Protein AF-A0A538BVU6-F1 (afdb_monomer)

Foldseek 3Di:
DQLVVCVVVVVVVSNVVVVVVCVVVVPVVVVVPVVCQLPQDPLLVQLLVCLLVPHDLVRSCVVVVHDSVVSVVSPVSNCVSQVHDDSPVSNVSVVVD

Mean predicted aligned error: 8.85 Å

Structure (mmCIF, N/CA/C/O backbone):
data_AF-A0A538BVU6-F1
#
_entry.id   AF-A0A538BVU6-F1
#
loop_
_atom_site.group_PDB
_atom_site.id
_atom_site.type_symbol
_atom_site.label_atom_id
_atom_site.label_alt_id
_atom_site.label_comp_id
_atom_site.label_asym_id
_atom_site.label_entity_id
_atom_site.label_seq_id
_atom_site.pdbx_PDB_ins_code
_atom_site.Cartn_x
_atom_site.Cartn_y
_atom_site.Cartn_z
_atom_site.occupancy
_atom_site.B_iso_or_equiv
_atom_site.auth_seq_id
_atom_site.auth_comp_id
_atom_site.auth_asym_id
_atom_site.auth_atom_id
_atom_site.pdbx_PDB_model_num
ATOM 1 N N . ALA A 1 1 ? 8.642 7.804 -21.317 1.00 66.44 1 ALA A N 1
ATOM 2 C CA . ALA A 1 1 ? 9.132 7.211 -20.042 1.00 66.44 1 ALA A CA 1
ATOM 3 C C . ALA A 1 1 ? 10.418 6.408 -20.293 1.00 66.44 1 ALA A C 1
ATOM 5 O O . ALA A 1 1 ? 10.774 6.257 -21.451 1.00 66.44 1 ALA A O 1
ATOM 6 N N . ALA A 1 2 ? 11.128 5.924 -19.262 1.00 76.50 2 ALA A N 1
ATOM 7 C CA . ALA A 1 2 ? 12.433 5.252 -19.417 1.00 76.50 2 ALA A CA 1
ATOM 8 C C . ALA A 1 2 ? 12.415 4.078 -20.422 1.00 76.50 2 ALA A C 1
ATOM 10 O O . ALA A 1 2 ? 13.284 4.022 -21.282 1.00 76.50 2 ALA A O 1
ATOM 11 N N . LEU A 1 3 ? 11.370 3.237 -20.401 1.00 76.94 3 LEU A N 1
ATOM 12 C CA . LEU A 1 3 ? 11.168 2.168 -21.391 1.00 76.94 3 LEU A CA 1
ATOM 13 C C . LEU A 1 3 ? 11.149 2.691 -22.840 1.00 76.94 3 LEU A C 1
ATOM 15 O O . LEU A 1 3 ? 11.900 2.204 -23.666 1.0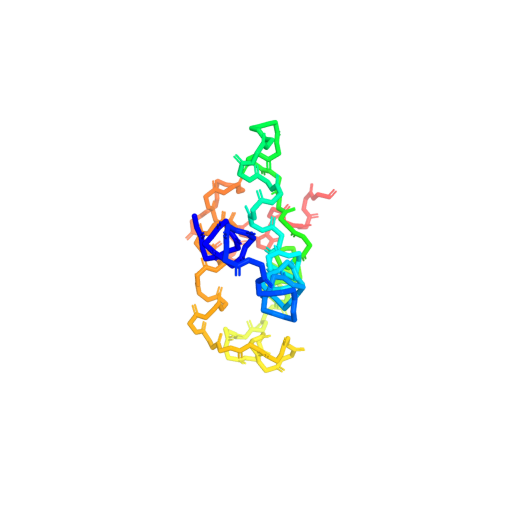0 76.94 3 LEU A O 1
ATOM 19 N N . GLU A 1 4 ? 10.372 3.738 -23.143 1.00 77.31 4 GLU A N 1
ATOM 20 C CA . GLU A 1 4 ? 10.345 4.333 -24.496 1.00 77.31 4 GLU A CA 1
ATOM 21 C C . GLU A 1 4 ? 11.699 4.921 -24.913 1.00 77.31 4 GLU A C 1
ATOM 23 O O . GLU A 1 4 ? 12.006 5.009 -26.099 1.00 77.31 4 GLU A O 1
ATOM 28 N N . ALA A 1 5 ? 12.500 5.382 -23.949 1.00 85.06 5 ALA A N 1
ATOM 29 C CA . ALA A 1 5 ? 13.846 5.853 -24.238 1.00 85.06 5 ALA A CA 1
ATOM 30 C C . ALA A 1 5 ? 14.772 4.680 -24.588 1.00 85.06 5 ALA A C 1
ATOM 32 O O . ALA A 1 5 ? 15.515 4.793 -25.558 1.00 85.06 5 ALA A O 1
ATOM 33 N N . PHE A 1 6 ? 14.690 3.565 -23.859 1.00 86.19 6 PHE A N 1
ATOM 34 C CA . PHE A 1 6 ? 15.470 2.357 -24.138 1.00 86.19 6 PHE A CA 1
ATOM 35 C C . PHE A 1 6 ? 15.047 1.675 -25.444 1.00 86.19 6 PHE A C 1
ATOM 37 O O . PHE A 1 6 ? 15.920 1.345 -26.245 1.00 86.19 6 PHE A O 1
ATOM 44 N N . ASP A 1 7 ? 13.742 1.606 -25.729 1.00 83.50 7 ASP A N 1
ATOM 45 C CA . ASP A 1 7 ? 13.207 1.064 -26.985 1.00 83.50 7 ASP A CA 1
ATOM 46 C C . ASP A 1 7 ? 13.692 1.879 -28.193 1.00 83.50 7 ASP A C 1
ATOM 48 O O . ASP A 1 7 ? 14.151 1.318 -29.185 1.00 83.50 7 ASP A O 1
ATOM 52 N N . ARG A 1 8 ? 13.674 3.218 -28.109 1.00 89.88 8 ARG A N 1
ATOM 53 C CA . ARG A 1 8 ? 14.205 4.075 -29.187 1.00 89.88 8 ARG A CA 1
ATOM 54 C C . ARG A 1 8 ? 15.713 3.944 -29.388 1.00 89.88 8 ARG A C 1
ATOM 56 O O . ARG A 1 8 ? 16.195 4.259 -30.471 1.00 89.88 8 ARG A O 1
ATOM 63 N N . LEU A 1 9 ? 16.449 3.554 -28.351 1.00 92.44 9 LEU A N 1
ATOM 64 C CA . LEU A 1 9 ? 17.902 3.399 -28.393 1.00 92.44 9 LEU A CA 1
ATOM 65 C C . LEU A 1 9 ? 18.339 1.968 -28.755 1.00 92.44 9 LEU A C 1
ATOM 67 O O . LEU A 1 9 ? 19.539 1.736 -28.867 1.00 92.44 9 LEU A O 1
ATOM 71 N N . GLY A 1 10 ? 17.404 1.023 -28.934 1.00 88.69 10 GLY A N 1
ATOM 72 C CA . GLY A 1 10 ? 17.717 -0.389 -29.197 1.00 88.69 10 GLY A CA 1
ATOM 73 C C . GLY A 1 10 ? 18.432 -1.077 -28.030 1.00 88.69 10 GLY A C 1
ATOM 74 O O . GLY A 1 10 ? 19.243 -1.978 -28.227 1.00 88.69 10 GLY A O 1
ATOM 75 N N . ALA A 1 11 ? 18.204 -0.602 -26.804 1.00 90.81 11 ALA A N 1
ATOM 76 C CA . ALA A 1 11 ? 18.876 -1.094 -25.609 1.00 90.81 11 ALA A CA 1
ATOM 77 C C . ALA A 1 11 ? 18.118 -2.289 -25.007 1.00 90.81 11 ALA A C 1
ATOM 79 O O . ALA A 1 11 ? 17.633 -2.206 -23.879 1.00 90.81 11 ALA A O 1
ATOM 80 N N . ASP A 1 12 ? 18.028 -3.397 -25.748 1.00 84.94 12 ASP A N 1
ATOM 81 C CA . ASP A 1 12 ? 17.135 -4.529 -25.444 1.00 84.94 12 ASP A CA 1
ATOM 82 C C . ASP A 1 12 ? 17.216 -5.039 -23.989 1.00 84.94 12 ASP A C 1
ATOM 84 O O . ASP A 1 12 ? 16.167 -5.157 -23.355 1.00 84.94 12 ASP A O 1
ATOM 88 N N . PRO A 1 13 ? 18.401 -5.245 -23.371 1.00 83.88 13 PRO A N 1
ATOM 89 C CA . PRO A 1 13 ? 18.470 -5.693 -21.975 1.00 83.88 13 PRO A CA 1
ATOM 90 C C . PRO A 1 13 ? 17.863 -4.691 -20.982 1.00 83.88 13 PRO A C 1
ATOM 92 O O . PRO A 1 13 ? 17.275 -5.079 -19.973 1.00 83.88 13 PRO A O 1
ATOM 95 N N . TRP A 1 14 ? 17.989 -3.393 -21.266 1.00 81.38 14 TRP A N 1
ATOM 96 C CA . TRP A 1 14 ? 17.438 -2.322 -20.436 1.00 81.38 14 TRP A CA 1
ATOM 97 C C . TRP A 1 14 ? 15.948 -2.110 -20.690 1.00 81.38 14 TRP A C 1
ATOM 99 O O . TRP A 1 14 ? 15.223 -1.780 -19.753 1.00 81.38 14 TRP A O 1
ATOM 109 N N . SER A 1 15 ? 15.479 -2.336 -21.917 1.00 82.31 15 SER A N 1
ATOM 110 C CA . SER A 1 15 ? 14.054 -2.378 -22.243 1.00 82.31 15 SER A CA 1
ATOM 111 C C . SER A 1 15 ? 13.352 -3.537 -21.546 1.00 82.31 15 SER A C 1
ATOM 113 O O . SER A 1 15 ? 12.310 -3.317 -20.934 1.00 82.31 15 SER A O 1
ATOM 115 N N . GLU A 1 16 ? 13.930 -4.740 -21.559 1.00 75.19 16 GLU A N 1
ATOM 116 C CA . GLU A 1 16 ? 13.368 -5.894 -20.846 1.00 75.19 16 GLU A CA 1
ATOM 117 C C . GLU A 1 16 ? 13.348 -5.668 -19.336 1.00 75.19 16 GLU A C 1
ATOM 119 O O . GLU A 1 16 ? 12.324 -5.889 -18.693 1.00 75.1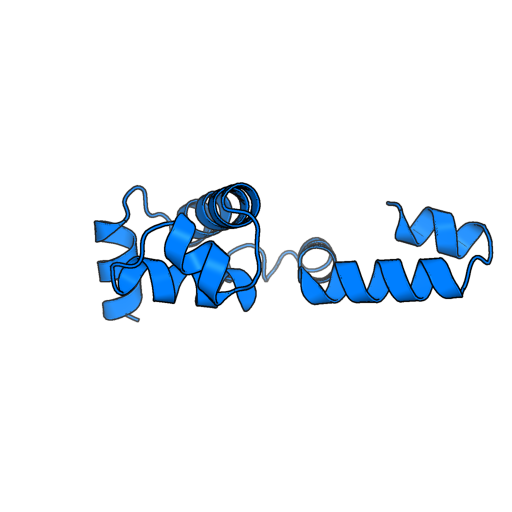9 16 GLU A O 1
ATOM 124 N N . LEU A 1 17 ? 14.433 -5.133 -18.767 1.00 77.69 17 LEU A N 1
ATOM 125 C CA . LEU A 1 17 ? 14.469 -4.793 -17.348 1.00 77.69 17 LEU A CA 1
ATOM 126 C C . LEU A 1 17 ? 13.429 -3.719 -17.004 1.00 77.69 17 LEU A C 1
ATOM 128 O O . LEU A 1 17 ? 12.661 -3.875 -16.061 1.00 77.69 17 LEU A O 1
ATOM 132 N N . ALA A 1 18 ? 13.352 -2.643 -17.789 1.00 78.75 18 ALA A N 1
ATOM 133 C CA . ALA A 1 18 ? 12.360 -1.597 -17.578 1.00 78.75 18 ALA A CA 1
ATOM 134 C C . ALA A 1 18 ? 10.932 -2.132 -17.741 1.00 78.75 18 ALA A C 1
ATOM 136 O O . ALA A 1 18 ? 10.049 -1.718 -17.000 1.00 78.75 18 ALA A O 1
ATOM 137 N N . ARG A 1 19 ? 10.681 -3.057 -18.670 1.00 72.38 19 ARG A N 1
ATOM 138 C CA . ARG A 1 19 ? 9.375 -3.702 -18.843 1.00 72.38 19 ARG A CA 1
ATOM 139 C C . ARG A 1 19 ? 9.030 -4.577 -17.642 1.00 72.38 19 ARG A C 1
ATOM 141 O O . ARG A 1 19 ? 7.943 -4.405 -17.102 1.00 72.38 19 ARG A O 1
ATOM 148 N N . ALA A 1 20 ? 9.964 -5.400 -17.171 1.00 68.44 20 ALA A N 1
ATOM 149 C CA . ALA A 1 20 ? 9.797 -6.226 -15.978 1.00 68.44 20 ALA A CA 1
ATOM 150 C C . ALA A 1 20 ? 9.512 -5.377 -14.728 1.00 68.44 20 ALA A C 1
ATOM 152 O O . ALA A 1 20 ? 8.598 -5.682 -13.970 1.00 68.44 20 ALA A O 1
ATOM 153 N N . GLU A 1 21 ? 10.212 -4.257 -14.550 1.00 72.50 21 GLU A N 1
ATOM 154 C CA . GLU A 1 21 ? 9.957 -3.308 -13.457 1.00 72.50 21 GLU A CA 1
ATOM 155 C C . GLU A 1 21 ? 8.582 -2.621 -13.587 1.00 72.50 21 GLU A C 1
ATOM 157 O O . GLU A 1 21 ? 7.863 -2.404 -12.605 1.00 72.50 21 GLU A O 1
ATOM 162 N N . LEU A 1 22 ? 8.160 -2.292 -14.811 1.00 69.81 22 LEU A N 1
ATOM 163 C CA . LEU A 1 22 ? 6.840 -1.704 -15.063 1.00 69.81 22 LEU A CA 1
ATOM 164 C C . LEU A 1 22 ? 5.698 -2.717 -14.881 1.00 69.81 22 LEU A C 1
ATOM 166 O O . LEU A 1 22 ? 4.600 -2.321 -14.482 1.00 69.81 22 LEU A O 1
ATOM 170 N N . GLU A 1 23 ? 5.943 -3.995 -15.159 1.00 63.91 23 GLU A N 1
ATOM 171 C CA . GLU A 1 23 ? 5.026 -5.105 -14.890 1.00 63.91 23 GLU A CA 1
ATOM 172 C C . GLU A 1 23 ? 4.945 -5.407 -13.394 1.00 63.91 23 GLU A C 1
ATOM 174 O O . GLU A 1 23 ? 3.842 -5.478 -12.852 1.00 63.91 23 GLU A O 1
ATOM 179 N N . ALA A 1 24 ? 6.087 -5.475 -12.706 1.00 61.03 24 ALA A N 1
ATOM 180 C CA . ALA A 1 24 ? 6.170 -5.708 -11.266 1.00 61.03 24 ALA A CA 1
ATOM 181 C C . ALA A 1 24 ? 5.423 -4.636 -10.460 1.00 61.03 24 ALA A C 1
ATOM 183 O O . ALA A 1 24 ? 4.800 -4.934 -9.444 1.00 61.03 24 ALA A O 1
ATOM 184 N N . THR A 1 25 ? 5.434 -3.390 -10.941 1.00 65.62 25 THR A N 1
ATOM 185 C CA . THR A 1 25 ? 4.701 -2.276 -10.321 1.00 65.62 25 THR A CA 1
ATOM 186 C C . THR A 1 25 ? 3.239 -2.180 -10.775 1.00 65.62 25 THR A C 1
ATOM 188 O O . THR A 1 25 ? 2.438 -1.495 -10.135 1.00 65.62 25 THR A O 1
ATOM 191 N N . GLY A 1 26 ? 2.860 -2.829 -11.885 1.00 64.00 26 GLY A N 1
ATOM 192 C CA . GLY A 1 26 ? 1.509 -2.799 -12.464 1.00 64.00 26 GLY A CA 1
ATOM 193 C C . GLY A 1 26 ? 0.983 -1.396 -12.811 1.00 64.00 26 GLY A C 1
ATOM 194 O O . GLY A 1 26 ? -0.213 -1.224 -13.061 1.00 64.00 26 GLY A O 1
ATOM 195 N N . GLU A 1 27 ? 1.844 -0.376 -12.779 1.00 62.91 27 GLU A N 1
ATOM 196 C CA . GLU A 1 27 ? 1.465 1.041 -12.804 1.00 62.91 27 GLU A CA 1
ATOM 197 C C . GLU A 1 27 ? 1.317 1.560 -14.240 1.00 62.91 27 GLU A C 1
ATOM 199 O O . GLU A 1 27 ? 0.436 2.365 -14.536 1.00 62.91 27 GLU A O 1
ATOM 204 N N . THR A 1 28 ? 2.135 1.063 -15.172 1.00 59.75 28 THR A N 1
ATOM 205 C CA . THR A 1 28 ? 2.110 1.517 -16.575 1.00 59.75 28 THR A CA 1
ATOM 206 C C . THR A 1 28 ? 1.005 0.855 -17.389 1.00 59.75 28 THR A C 1
ATOM 208 O O . THR A 1 28 ? 0.382 1.527 -18.210 1.00 59.75 28 THR A O 1
ATOM 211 N N . ALA A 1 29 ? 0.715 -0.426 -17.142 1.00 57.75 29 ALA A N 1
ATOM 212 C CA . ALA A 1 29 ? -0.409 -1.115 -17.774 1.00 57.75 29 ALA A CA 1
ATOM 213 C C . ALA A 1 29 ? -1.748 -0.443 -17.411 1.00 57.75 29 ALA A C 1
ATOM 215 O O . ALA A 1 29 ? -2.539 -0.143 -18.299 1.00 57.75 29 ALA A O 1
ATOM 216 N N . ARG A 1 30 ? -1.945 -0.077 -16.133 1.00 57.69 30 ARG A N 1
ATOM 217 C CA . ARG A 1 30 ? -3.133 0.666 -15.670 1.00 57.69 30 ARG A CA 1
ATOM 218 C C . ARG A 1 30 ? -3.221 2.076 -16.240 1.00 57.69 30 ARG A C 1
ATOM 220 O O . ARG A 1 30 ? -4.304 2.521 -16.588 1.00 57.69 30 ARG A O 1
ATOM 227 N N . ARG A 1 31 ? -2.099 2.791 -16.378 1.00 60.59 31 ARG A N 1
ATOM 228 C CA . ARG A 1 31 ? -2.110 4.152 -16.946 1.00 60.59 31 ARG A CA 1
ATOM 229 C C . ARG A 1 31 ? -2.640 4.194 -18.387 1.00 60.59 31 ARG A C 1
ATOM 231 O O . ARG A 1 31 ? -3.068 5.253 -18.830 1.00 60.59 31 ARG A O 1
ATOM 238 N N . ARG A 1 32 ? -2.601 3.065 -19.107 1.00 58.84 32 ARG A N 1
ATOM 239 C CA . ARG A 1 32 ? -3.151 2.912 -20.463 1.00 58.84 32 ARG A CA 1
ATOM 240 C C . ARG A 1 32 ? -4.638 2.533 -20.480 1.00 58.84 32 ARG A C 1
ATOM 242 O O . ARG A 1 32 ? -5.281 2.775 -21.494 1.00 58.84 32 ARG A O 1
ATOM 249 N N . ASP A 1 33 ? -5.181 1.997 -19.386 1.00 63.09 33 ASP A N 1
ATOM 250 C CA . ASP A 1 33 ? -6.585 1.585 -19.271 1.00 63.09 33 ASP A CA 1
ATOM 251 C C . ASP A 1 33 ? -7.306 2.346 -18.146 1.00 63.09 33 ASP A C 1
ATOM 253 O O . ASP A 1 33 ? -7.258 1.982 -16.966 1.00 63.09 33 ASP A O 1
ATOM 257 N N . ALA A 1 34 ? -8.015 3.409 -18.533 1.00 64.50 34 ALA A N 1
ATOM 258 C CA . ALA A 1 34 ? -8.757 4.275 -17.621 1.00 64.50 34 ALA A CA 1
ATOM 259 C C . ALA A 1 34 ? -9.879 3.552 -16.849 1.00 64.50 34 ALA A C 1
ATOM 261 O O . ALA A 1 34 ? -10.248 4.008 -15.769 1.00 64.50 34 ALA A O 1
ATOM 262 N N . SER A 1 35 ? -10.391 2.418 -17.347 1.00 67.38 35 SER A N 1
ATOM 263 C CA . SER A 1 35 ? -11.460 1.661 -16.676 1.00 67.38 35 SER A CA 1
ATOM 264 C C . SER A 1 35 ? -11.003 1.007 -15.366 1.00 67.38 35 SER A C 1
ATOM 266 O O . SER A 1 35 ? -11.810 0.730 -14.482 1.00 67.38 35 SER A O 1
ATOM 268 N N . THR A 1 36 ? -9.691 0.813 -15.200 1.00 66.69 36 THR A N 1
ATOM 269 C CA . THR A 1 36 ? -9.090 0.159 -14.027 1.00 66.69 36 THR A CA 1
ATOM 270 C C . THR A 1 36 ? -8.509 1.147 -13.012 1.00 66.69 36 THR A C 1
ATOM 272 O O . THR A 1 36 ? -7.863 0.736 -12.040 1.00 66.69 36 THR A O 1
ATOM 275 N N . ALA A 1 37 ? -8.742 2.45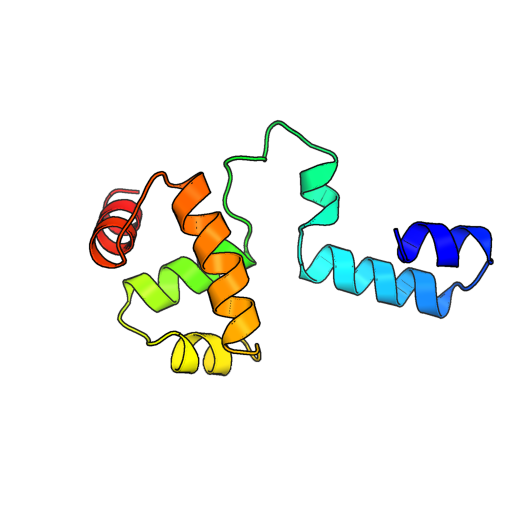1 -13.206 1.00 70.56 37 ALA A N 1
ATOM 276 C CA . ALA A 1 37 ? -8.190 3.522 -12.376 1.00 70.56 37 ALA A CA 1
ATOM 277 C C . ALA A 1 37 ? -8.566 3.389 -10.890 1.00 70.56 37 ALA A C 1
ATOM 279 O O . ALA A 1 37 ? -7.714 3.628 -10.030 1.00 70.56 37 ALA A O 1
ATOM 280 N N . ASP A 1 38 ? -9.783 2.923 -10.601 1.00 78.56 38 ASP A N 1
ATOM 281 C CA . ASP A 1 38 ? -10.299 2.758 -9.235 1.00 78.56 38 ASP A CA 1
ATOM 282 C C . ASP A 1 38 ? -10.094 1.342 -8.673 1.00 78.56 38 ASP A C 1
ATOM 284 O O . ASP A 1 38 ? -10.365 1.072 -7.505 1.00 78.56 38 ASP A O 1
ATOM 288 N N . THR A 1 39 ? -9.554 0.421 -9.474 1.00 86.06 39 THR A N 1
ATOM 289 C CA . THR A 1 39 ? -9.273 -0.947 -9.025 1.00 86.06 39 THR A CA 1
ATOM 290 C C . THR A 1 39 ? -7.895 -1.026 -8.372 1.00 86.06 39 THR A C 1
ATOM 292 O O . THR A 1 39 ? -6.893 -0.523 -8.905 1.00 86.06 39 THR A O 1
ATOM 295 N N . LEU A 1 40 ? -7.830 -1.679 -7.206 1.00 88.44 40 LEU A N 1
ATOM 296 C CA . LEU A 1 40 ? -6.558 -1.940 -6.537 1.00 88.44 40 LEU A CA 1
ATOM 297 C C . LEU A 1 40 ? -5.654 -2.822 -7.403 1.00 88.44 40 LEU A C 1
ATOM 299 O O . LEU A 1 40 ? -6.102 -3.811 -7.985 1.00 88.44 40 LEU A O 1
ATOM 303 N N . THR A 1 41 ? -4.367 -2.487 -7.467 1.00 86.56 41 THR A N 1
ATOM 304 C CA . THR A 1 41 ? -3.353 -3.390 -8.020 1.00 86.56 41 THR A CA 1
ATOM 305 C C . THR A 1 41 ? -3.202 -4.630 -7.129 1.00 86.56 41 THR A C 1
ATOM 307 O O . THR A 1 41 ? -3.533 -4.571 -5.942 1.00 86.56 41 THR A O 1
ATOM 310 N N . PRO A 1 42 ? -2.640 -5.738 -7.644 1.00 87.12 42 PRO A N 1
ATOM 311 C CA . PRO A 1 42 ? -2.255 -6.867 -6.799 1.00 87.12 42 PRO A CA 1
ATOM 312 C C . PRO A 1 42 ? -1.346 -6.455 -5.628 1.00 87.12 42 PRO A C 1
ATOM 314 O O . PRO A 1 42 ? -1.596 -6.843 -4.490 1.00 87.12 42 PRO A O 1
ATOM 317 N N . GLN A 1 43 ? -0.352 -5.598 -5.878 1.00 86.69 43 GLN A N 1
ATOM 318 C CA . GLN A 1 43 ? 0.565 -5.094 -4.850 1.00 86.69 43 GLN A CA 1
ATOM 319 C C . GLN A 1 43 ? -0.140 -4.177 -3.835 1.00 86.69 43 GLN A C 1
ATOM 321 O O . GLN A 1 43 ? 0.076 -4.284 -2.630 1.00 86.69 43 GLN A O 1
ATOM 326 N N . GLU A 1 44 ? -1.027 -3.296 -4.303 1.00 92.88 44 GLU A N 1
ATOM 327 C CA . GLU A 1 44 ? -1.872 -2.452 -3.451 1.00 92.88 44 GLU A CA 1
ATOM 328 C C . GLU A 1 44 ? -2.788 -3.292 -2.556 1.00 92.88 44 GLU A C 1
ATOM 330 O O . GLU A 1 44 ? -2.928 -2.989 -1.373 1.00 92.88 44 GLU A O 1
ATOM 335 N N . LEU A 1 45 ? -3.378 -4.362 -3.098 1.00 94.12 45 LEU A N 1
ATOM 336 C CA . LEU A 1 45 ? -4.216 -5.290 -2.346 1.00 94.12 45 LEU A CA 1
ATOM 337 C C . LEU A 1 45 ? -3.409 -6.027 -1.271 1.00 94.12 45 LEU A C 1
ATOM 339 O O . LEU A 1 45 ? -3.855 -6.091 -0.128 1.00 94.12 45 LEU A O 1
ATOM 343 N N . GLN A 1 46 ? -2.217 -6.528 -1.601 1.00 95.25 46 GLN A N 1
ATOM 344 C CA . GLN A 1 46 ? -1.330 -7.181 -0.631 1.00 95.25 46 GLN A CA 1
ATOM 345 C C . GLN A 1 46 ? -0.950 -6.238 0.516 1.00 95.25 46 GLN A C 1
ATOM 347 O O . GLN A 1 46 ? -1.035 -6.609 1.689 1.00 95.25 46 GLN A O 1
ATOM 352 N N . ILE A 1 47 ? -0.585 -4.994 0.194 1.00 95.31 47 ILE A N 1
ATOM 353 C CA . ILE A 1 47 ? -0.303 -3.960 1.196 1.00 95.31 47 ILE A CA 1
ATOM 354 C C . ILE A 1 47 ? -1.547 -3.698 2.052 1.00 95.31 47 ILE A C 1
ATOM 356 O O . ILE A 1 47 ? -1.459 -3.714 3.279 1.00 95.31 47 ILE A O 1
ATOM 360 N N . ALA A 1 48 ? -2.709 -3.497 1.427 1.00 96.12 48 ALA A N 1
ATOM 361 C CA . ALA A 1 48 ? -3.965 -3.235 2.121 1.00 96.12 48 ALA A CA 1
ATOM 362 C C . ALA A 1 48 ? -4.327 -4.355 3.108 1.00 96.12 48 ALA A C 1
ATOM 364 O O . ALA A 1 48 ? -4.687 -4.067 4.247 1.00 96.12 48 ALA A O 1
ATOM 365 N N . GLN A 1 49 ? -4.169 -5.619 2.708 1.00 96.50 49 GLN A N 1
ATOM 366 C CA . GLN A 1 49 ? -4.443 -6.789 3.545 1.00 96.50 49 GLN A CA 1
ATOM 367 C C . GLN A 1 49 ? -3.510 -6.869 4.757 1.00 96.50 49 GLN A C 1
ATOM 369 O O . GLN A 1 49 ? -3.978 -7.059 5.879 1.00 96.50 49 GLN A O 1
ATOM 374 N N . LEU A 1 50 ? -2.201 -6.673 4.566 1.00 97.25 50 LEU A N 1
ATOM 375 C CA . LEU A 1 50 ? -1.234 -6.685 5.671 1.00 97.25 50 LEU A CA 1
ATOM 376 C C . LEU A 1 50 ? -1.534 -5.580 6.691 1.00 97.25 50 LEU A C 1
ATOM 378 O O . LEU A 1 50 ? -1.481 -5.808 7.903 1.00 97.25 50 LEU A O 1
ATOM 382 N N . LEU A 1 51 ? -1.885 -4.384 6.215 1.00 96.25 51 LEU A N 1
ATOM 383 C CA . LEU A 1 51 ? -2.234 -3.269 7.091 1.00 96.25 51 LEU A CA 1
ATOM 384 C C . LEU A 1 51 ? -3.604 -3.479 7.768 1.00 96.25 51 LEU A C 1
ATOM 386 O O . LEU A 1 51 ? -3.745 -3.195 8.959 1.00 96.25 51 LEU A O 1
ATOM 390 N N . ALA A 1 52 ? -4.601 -4.027 7.078 1.00 95.62 52 ALA A N 1
ATOM 391 C CA . ALA A 1 52 ? -5.875 -4.398 7.700 1.00 95.62 52 ALA A CA 1
ATOM 392 C C . ALA A 1 52 ? -5.689 -5.465 8.795 1.00 95.62 52 ALA A C 1
ATOM 394 O O . ALA A 1 52 ? -6.324 -5.388 9.841 1.00 95.62 52 ALA A O 1
ATOM 395 N N . ALA A 1 53 ? -4.731 -6.380 8.621 1.00 95.44 53 ALA A N 1
ATOM 396 C CA . ALA A 1 53 ? -4.346 -7.388 9.612 1.00 95.44 53 ALA A CA 1
ATOM 397 C C . ALA A 1 53 ? -3.485 -6.849 10.778 1.00 95.44 53 ALA A C 1
ATOM 399 O O . ALA A 1 53 ? -2.934 -7.627 11.556 1.00 95.44 53 ALA A O 1
ATOM 400 N N . GLY A 1 54 ? -3.317 -5.528 10.904 1.00 95.62 54 GLY A N 1
ATOM 401 C CA . GLY A 1 54 ? -2.609 -4.913 12.034 1.00 95.62 54 GLY A CA 1
ATOM 402 C C . GLY A 1 54 ? -1.087 -4.763 11.882 1.00 95.62 54 GLY A C 1
ATOM 403 O O . GLY A 1 54 ? -0.458 -4.201 12.772 1.00 95.62 54 GLY A O 1
ATOM 404 N N . LYS A 1 55 ? -0.476 -5.144 10.747 1.00 97.50 55 LYS A N 1
ATOM 405 C CA . LYS A 1 55 ? 0.978 -4.971 10.518 1.00 97.50 55 LYS A CA 1
ATOM 406 C C . LYS A 1 55 ? 1.393 -3.516 10.336 1.00 97.50 55 LYS A C 1
ATOM 408 O O . LYS A 1 55 ? 0.815 -2.800 9.527 1.00 97.50 55 LYS A O 1
ATOM 413 N N . THR A 1 56 ? 2.414 -3.031 11.019 1.00 97.00 56 THR A N 1
ATOM 414 C CA . THR A 1 56 ? 2.948 -1.682 10.775 1.00 97.00 56 THR A CA 1
ATOM 415 C C . THR A 1 56 ? 3.460 -1.532 9.335 1.00 97.00 56 THR A C 1
ATOM 417 O O . THR A 1 56 ? 3.776 -2.516 8.668 1.00 97.00 56 THR A O 1
ATOM 420 N N . THR A 1 57 ? 3.604 -0.296 8.846 1.00 94.88 57 THR A N 1
ATOM 421 C CA . THR A 1 57 ? 4.195 -0.028 7.521 1.00 94.88 57 THR A CA 1
ATOM 422 C C . THR A 1 57 ? 5.578 -0.670 7.369 1.00 94.88 57 THR A C 1
ATOM 424 O O . THR A 1 57 ? 5.893 -1.195 6.307 1.00 94.88 57 THR A O 1
ATOM 427 N N . ARG A 1 58 ? 6.391 -0.695 8.439 1.00 96.88 58 ARG A N 1
ATOM 428 C CA . ARG A 1 58 ? 7.701 -1.368 8.431 1.00 96.88 58 ARG A CA 1
ATOM 429 C C . ARG A 1 58 ? 7.583 -2.883 8.314 1.00 96.88 58 ARG A C 1
ATOM 431 O O . ARG A 1 58 ? 8.336 -3.477 7.555 1.00 96.88 58 ARG A O 1
ATOM 438 N N . GLU A 1 59 ? 6.657 -3.500 9.039 1.00 98.00 59 GLU A N 1
ATOM 439 C CA . GLU A 1 59 ? 6.441 -4.949 8.960 1.00 98.00 59 GLU A CA 1
ATOM 440 C C . GLU A 1 59 ? 5.889 -5.364 7.596 1.00 98.00 59 GLU A C 1
ATOM 442 O O . GLU A 1 59 ? 6.346 -6.352 7.033 1.00 98.00 59 GLU A O 1
ATOM 447 N N . ALA A 1 60 ? 4.953 -4.592 7.036 1.00 96.88 60 ALA A N 1
ATOM 448 C CA . ALA A 1 60 ? 4.443 -4.827 5.689 1.00 96.88 60 ALA A CA 1
ATOM 449 C C . ALA A 1 60 ? 5.550 -4.661 4.635 1.00 96.88 60 ALA A C 1
ATOM 451 O O . ALA A 1 60 ? 5.674 -5.485 3.735 1.00 96.88 60 ALA A O 1
ATOM 452 N N . ALA A 1 61 ? 6.393 -3.635 4.781 1.00 92.44 61 ALA A N 1
ATOM 453 C CA . ALA A 1 61 ? 7.546 -3.421 3.916 1.00 92.44 61 ALA A CA 1
ATOM 454 C C . ALA A 1 61 ? 8.530 -4.597 3.985 1.00 92.44 61 ALA A C 1
ATOM 456 O O . ALA A 1 61 ? 8.923 -5.119 2.947 1.00 92.44 61 ALA A O 1
ATOM 457 N N . ALA A 1 62 ? 8.855 -5.075 5.189 1.00 96.50 62 ALA A N 1
ATOM 458 C CA . ALA A 1 62 ? 9.710 -6.244 5.374 1.00 96.50 62 ALA A CA 1
ATOM 459 C C . ALA A 1 62 ? 9.101 -7.516 4.760 1.00 96.50 62 ALA A C 1
ATOM 461 O O . ALA A 1 62 ? 9.798 -8.243 4.059 1.00 96.50 62 ALA A O 1
ATOM 462 N N . ALA A 1 63 ? 7.802 -7.758 4.966 1.00 96.38 63 ALA A N 1
ATOM 463 C CA . ALA A 1 63 ? 7.101 -8.923 4.423 1.00 96.38 63 ALA A CA 1
ATOM 464 C C . ALA A 1 63 ? 7.046 -8.940 2.886 1.00 96.38 63 ALA A C 1
ATOM 466 O O . ALA A 1 63 ? 6.977 -10.010 2.289 1.00 96.38 63 ALA A O 1
ATOM 467 N N . LEU A 1 64 ? 7.074 -7.764 2.255 1.00 93.31 64 LEU A N 1
ATOM 468 C CA . LEU A 1 64 ? 7.012 -7.605 0.802 1.00 93.31 64 LEU A CA 1
ATOM 469 C C . LEU A 1 64 ? 8.374 -7.293 0.164 1.00 93.31 64 LEU A C 1
ATOM 471 O O . LEU A 1 64 ? 8.425 -7.048 -1.037 1.00 93.31 64 LEU A O 1
ATOM 475 N N . PHE A 1 65 ? 9.464 -7.286 0.939 1.00 91.81 65 PHE A N 1
ATOM 476 C CA . PHE A 1 65 ? 10.803 -6.887 0.480 1.00 91.81 65 PHE A CA 1
ATOM 477 C C . PHE A 1 65 ? 10.842 -5.480 -0.152 1.00 91.81 65 PHE A C 1
ATOM 479 O O . PHE A 1 65 ? 11.550 -5.223 -1.122 1.00 91.81 65 PHE A O 1
ATOM 486 N N . LEU A 1 66 ? 10.077 -4.545 0.416 1.00 89.25 66 LEU A N 1
ATOM 487 C CA . LEU A 1 66 ? 9.964 -3.158 -0.031 1.00 89.25 66 LEU A CA 1
ATOM 488 C C . LEU A 1 66 ? 10.588 -2.190 0.974 1.00 89.25 66 LEU A C 1
ATOM 490 O O . LEU A 1 66 ? 10.793 -2.500 2.147 1.00 89.25 66 LEU A O 1
ATOM 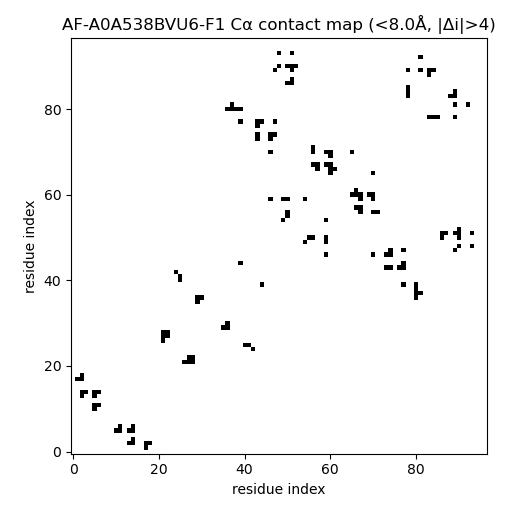494 N N . SER A 1 67 ? 10.817 -0.953 0.530 1.00 88.12 67 SER A N 1
ATOM 495 C CA . SER A 1 67 ? 11.081 0.144 1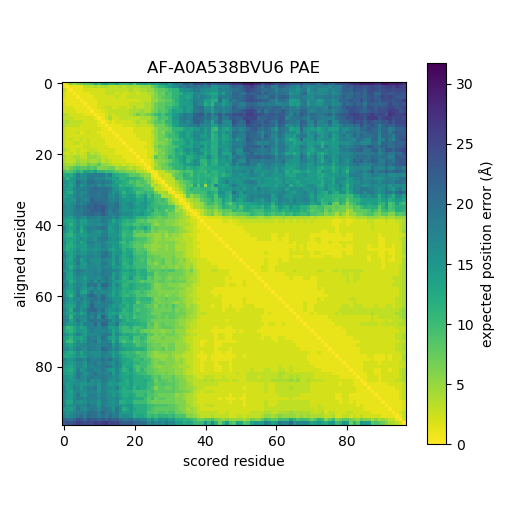.460 1.00 88.12 67 SER A CA 1
ATOM 496 C C . SER A 1 67 ? 9.776 0.606 2.137 1.00 88.12 67 SER A C 1
ATOM 498 O O . SER A 1 67 ? 8.722 0.603 1.489 1.00 88.12 67 SER A O 1
ATOM 500 N N . PRO A 1 68 ? 9.809 1.093 3.395 1.00 91.50 68 PRO A N 1
ATOM 501 C CA . PRO A 1 68 ? 8.634 1.700 4.031 1.00 91.50 68 PRO A CA 1
ATOM 502 C C . PRO A 1 68 ? 8.021 2.832 3.196 1.00 91.50 68 PRO A C 1
ATOM 504 O O . PRO A 1 68 ? 6.804 2.932 3.086 1.00 91.50 68 PRO A O 1
ATOM 507 N N . LYS A 1 69 ? 8.865 3.621 2.520 1.00 83.94 69 LYS A N 1
ATOM 508 C CA . LYS A 1 69 ? 8.439 4.713 1.636 1.00 83.94 69 LYS A CA 1
ATOM 509 C C . LYS A 1 69 ? 7.663 4.212 0.413 1.00 83.94 69 LYS A C 1
ATOM 511 O O . LYS A 1 69 ? 6.734 4.876 -0.039 1.00 83.94 69 LYS A O 1
ATOM 516 N N . THR A 1 70 ? 8.015 3.039 -0.113 1.00 86.50 70 THR A N 1
ATOM 517 C CA . THR A 1 70 ? 7.266 2.387 -1.198 1.00 86.50 70 THR A CA 1
ATOM 518 C C . THR A 1 70 ? 5.885 1.956 -0.708 1.00 86.50 70 THR A C 1
ATOM 520 O O . THR A 1 70 ? 4.887 2.201 -1.380 1.00 86.50 70 THR A O 1
ATOM 523 N N . VAL A 1 71 ? 5.798 1.390 0.498 1.00 91.44 71 VAL A N 1
ATOM 524 C CA . VAL A 1 71 ? 4.510 1.022 1.104 1.00 91.44 71 VAL A CA 1
ATOM 525 C C . VAL A 1 71 ? 3.631 2.252 1.345 1.00 91.44 71 VAL A C 1
ATOM 527 O O . VAL A 1 71 ? 2.458 2.237 0.985 1.00 91.44 71 VAL A O 1
ATOM 530 N N . GLU A 1 72 ? 4.189 3.339 1.882 1.00 90.06 72 GLU A N 1
ATOM 531 C CA . GLU A 1 72 ? 3.480 4.617 2.064 1.00 90.06 72 GLU A CA 1
ATOM 532 C C . GLU A 1 72 ? 2.980 5.198 0.740 1.00 90.06 72 GLU A C 1
ATOM 534 O O . GLU A 1 72 ? 1.858 5.705 0.663 1.00 90.06 72 GLU A O 1
ATOM 539 N N . TYR A 1 73 ? 3.798 5.103 -0.314 1.00 90.25 73 TYR A N 1
ATOM 540 C CA . TYR A 1 73 ? 3.402 5.510 -1.653 1.00 90.25 73 TYR A CA 1
ATOM 541 C C . TYR A 1 73 ? 2.140 4.762 -2.089 1.00 90.25 73 TYR A C 1
ATOM 543 O O . TYR A 1 73 ? 1.133 5.417 -2.356 1.00 90.25 73 TYR A O 1
ATOM 551 N N . HIS A 1 74 ? 2.154 3.426 -2.085 1.00 90.06 74 HIS A N 1
ATOM 552 C CA . HIS A 1 74 ? 0.991 2.627 -2.479 1.00 90.06 74 HIS A CA 1
ATOM 553 C C . HIS A 1 74 ? -0.214 2.863 -1.568 1.00 9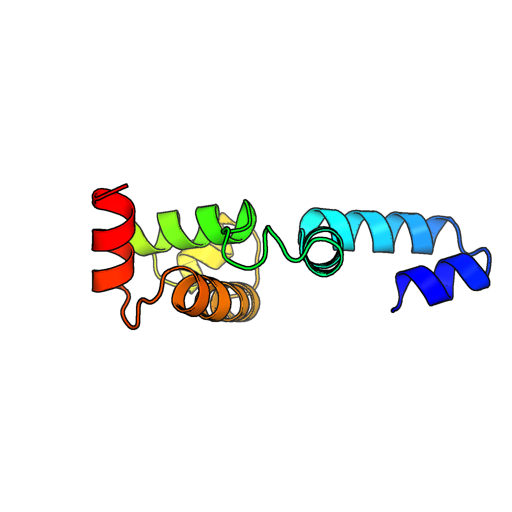0.06 74 HIS A C 1
ATOM 555 O O . HIS A 1 74 ? -1.332 2.964 -2.065 1.00 90.06 74 HIS A O 1
ATOM 561 N N . LEU A 1 75 ? -0.012 3.031 -0.258 1.00 92.56 75 LEU A N 1
ATOM 562 C CA . LEU A 1 75 ? -1.100 3.250 0.696 1.00 92.56 75 LEU A CA 1
ATOM 563 C C . LEU A 1 75 ? -1.933 4.492 0.360 1.00 92.56 75 LEU A C 1
ATOM 565 O O . LEU A 1 75 ? -3.160 4.450 0.425 1.00 92.56 75 LEU A O 1
ATOM 569 N N . ARG A 1 76 ? -1.288 5.576 -0.079 1.00 91.38 76 ARG A N 1
ATOM 570 C CA . ARG A 1 76 ? -1.991 6.777 -0.555 1.00 91.38 76 ARG A CA 1
ATOM 571 C C . ARG A 1 76 ? -2.885 6.483 -1.762 1.00 91.38 76 ARG A C 1
ATOM 573 O O . ARG A 1 76 ? -3.980 7.035 -1.856 1.00 91.38 76 ARG A O 1
ATOM 580 N N . HIS A 1 77 ? -2.441 5.624 -2.678 1.00 90.19 77 HIS A N 1
ATOM 581 C CA . HIS A 1 77 ? -3.257 5.205 -3.818 1.00 90.19 77 HIS A CA 1
A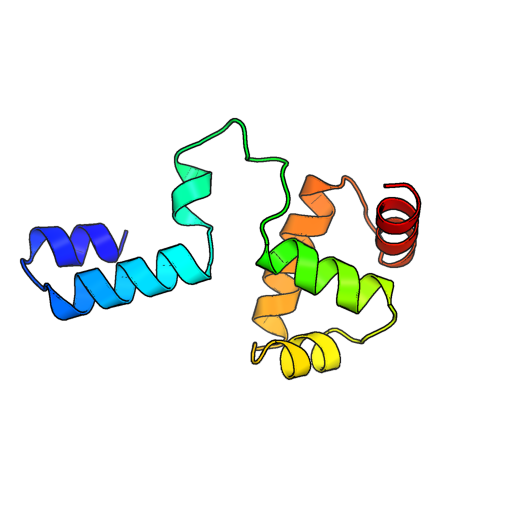TOM 582 C C . HIS A 1 77 ? -4.414 4.303 -3.381 1.00 90.19 77 HIS A C 1
ATOM 584 O O . HIS A 1 77 ? -5.535 4.528 -3.833 1.00 90.19 77 HIS A O 1
ATOM 590 N N . VAL A 1 78 ? -4.180 3.365 -2.455 1.00 93.56 78 VAL A N 1
ATOM 591 C CA . VAL A 1 78 ? -5.233 2.522 -1.863 1.00 93.56 78 VAL A CA 1
ATOM 592 C C . VAL A 1 78 ? -6.323 3.374 -1.223 1.00 93.56 78 VAL A C 1
ATOM 594 O O . VAL A 1 78 ? -7.497 3.193 -1.530 1.00 93.56 78 VAL A O 1
ATOM 597 N N . TYR A 1 79 ? -5.944 4.330 -0.376 1.00 94.38 79 TYR A N 1
ATOM 598 C CA . TYR A 1 79 ? -6.891 5.197 0.328 1.00 94.38 79 TYR A CA 1
ATOM 599 C C . TYR A 1 79 ? -7.756 5.993 -0.641 1.00 94.38 79 TYR A C 1
ATOM 601 O O . TYR A 1 79 ? -8.979 5.992 -0.527 1.00 94.38 79 TYR A O 1
ATOM 609 N N . ARG A 1 80 ? -7.130 6.583 -1.665 1.00 93.31 80 ARG A N 1
ATOM 610 C CA . ARG A 1 80 ? -7.845 7.294 -2.725 1.00 93.31 80 ARG A CA 1
ATOM 611 C C . ARG A 1 80 ? -8.819 6.384 -3.479 1.00 93.31 80 ARG A C 1
ATOM 613 O O . ARG A 1 80 ? -9.959 6.780 -3.672 1.00 93.31 80 ARG A O 1
ATOM 620 N N . LYS A 1 81 ? -8.383 5.191 -3.898 1.00 92.00 81 LYS A N 1
ATOM 621 C CA . LYS A 1 81 ? -9.200 4.251 -4.691 1.00 92.00 81 LYS A CA 1
ATOM 622 C C . LYS A 1 81 ? -10.374 3.671 -3.902 1.00 92.00 81 LYS A C 1
ATOM 624 O O . LYS A 1 81 ? -11.440 3.460 -4.461 1.00 92.00 81 LYS A O 1
ATOM 629 N N . LEU A 1 82 ? -10.189 3.418 -2.607 1.00 92.25 82 LEU A N 1
ATOM 630 C CA . LEU A 1 82 ? -11.241 2.875 -1.741 1.00 92.25 82 LEU A CA 1
ATOM 631 C C . LEU A 1 82 ? -12.106 3.952 -1.072 1.00 92.25 82 LEU A C 1
ATOM 633 O O . LEU A 1 82 ? -13.088 3.610 -0.413 1.00 92.25 82 LEU A O 1
ATOM 637 N N . GLY A 1 83 ? -11.739 5.230 -1.207 1.00 93.94 83 GLY A N 1
ATOM 638 C CA . GLY A 1 83 ? -12.423 6.338 -0.542 1.00 93.94 83 GLY A CA 1
ATOM 639 C C . GLY A 1 83 ? -12.330 6.272 0.985 1.00 93.94 83 GLY A C 1
ATOM 640 O O . GLY A 1 83 ? -13.287 6.637 1.660 1.00 93.94 83 GLY A O 1
ATOM 641 N N . VAL A 1 84 ? -11.210 5.778 1.523 1.00 95.06 84 VAL A N 1
ATOM 642 C CA . VAL A 1 84 ? -10.963 5.685 2.972 1.00 95.06 84 VAL A CA 1
ATOM 643 C C . VAL A 1 84 ? -9.893 6.676 3.401 1.00 95.06 84 VAL A C 1
ATOM 645 O O . VAL A 1 84 ? -8.976 6.993 2.643 1.00 95.06 84 VAL A O 1
ATOM 648 N N . SER A 1 85 ? -9.992 7.150 4.635 1.00 94.44 85 SER A N 1
ATOM 649 C CA . SER A 1 85 ? -9.073 8.132 5.214 1.00 94.44 85 SER A CA 1
ATOM 650 C C . SER A 1 85 ? -8.231 7.569 6.358 1.00 94.44 85 SER A C 1
ATOM 652 O O . SER A 1 85 ? -7.191 8.132 6.709 1.00 94.44 85 SER A O 1
ATOM 654 N N . SER A 1 86 ? -8.648 6.433 6.917 1.00 94.38 86 SER A N 1
ATOM 655 C CA . SER A 1 86 ? -8.014 5.831 8.078 1.00 94.38 86 SER A CA 1
ATOM 656 C C . SER A 1 86 ? -7.734 4.346 7.888 1.00 94.38 86 SER A C 1
ATOM 658 O O . SER A 1 86 ? -8.329 3.641 7.073 1.00 94.38 86 SER A O 1
ATOM 660 N N . ARG A 1 87 ? -6.798 3.851 8.695 1.00 93.81 87 ARG A N 1
ATOM 661 C CA . ARG A 1 87 ? -6.452 2.432 8.723 1.00 93.81 87 ARG A CA 1
ATOM 662 C C . ARG A 1 87 ? -7.599 1.565 9.254 1.00 93.81 87 ARG A C 1
ATOM 664 O O . ARG A 1 87 ? -7.728 0.418 8.839 1.00 93.81 87 ARG A O 1
ATOM 671 N N . ALA A 1 88 ? -8.412 2.118 10.153 1.00 94.62 88 ALA A N 1
ATOM 672 C CA . ALA A 1 88 ? -9.612 1.460 10.655 1.00 94.62 88 ALA A CA 1
ATOM 673 C C . ALA A 1 88 ? -10.665 1.323 9.544 1.00 94.62 88 ALA A C 1
ATOM 675 O O . ALA A 1 88 ? -11.128 0.215 9.292 1.00 94.62 88 ALA A O 1
ATOM 676 N N . GLU A 1 89 ? -10.944 2.404 8.806 1.00 95.88 89 GLU A N 1
ATOM 677 C CA . GLU A 1 89 ? -11.841 2.366 7.639 1.00 95.88 89 GLU A CA 1
ATOM 678 C C . GLU A 1 89 ? -11.341 1.410 6.554 1.00 95.88 89 GLU A C 1
ATOM 680 O O . GLU A 1 89 ? -12.135 0.699 5.944 1.00 95.88 89 GLU A O 1
ATOM 685 N N . LEU A 1 90 ? -10.024 1.351 6.316 1.00 95.50 90 LEU A N 1
ATOM 686 C CA . LEU A 1 90 ? -9.440 0.373 5.396 1.00 95.50 90 LEU A CA 1
ATOM 687 C C . LEU A 1 90 ? -9.772 -1.064 5.826 1.00 95.50 90 LEU A C 1
ATOM 689 O O . LEU A 1 90 ? -10.173 -1.874 4.991 1.00 95.50 90 LEU A O 1
ATOM 693 N N . ALA A 1 91 ? -9.594 -1.385 7.110 1.00 95.38 91 ALA A N 1
ATOM 694 C CA . ALA A 1 91 ? -9.882 -2.716 7.634 1.00 95.38 91 ALA A CA 1
ATOM 695 C C . ALA A 1 91 ? -11.376 -3.059 7.515 1.00 95.38 91 ALA A C 1
ATOM 697 O O . ALA A 1 91 ? -11.719 -4.148 7.061 1.00 95.38 91 ALA A O 1
ATOM 698 N N . GLU A 1 92 ? -12.260 -2.113 7.834 1.00 95.38 92 GLU A N 1
ATOM 699 C CA . GLU A 1 92 ? -13.711 -2.264 7.685 1.00 95.38 92 GLU A CA 1
ATOM 700 C C . GLU A 1 92 ? -14.127 -2.470 6.219 1.00 95.38 92 GLU A C 1
ATOM 702 O O . GLU A 1 92 ? -14.904 -3.376 5.904 1.00 95.38 92 GLU A O 1
ATOM 707 N N . LYS A 1 93 ? -13.565 -1.687 5.289 1.00 94.12 93 LYS A N 1
ATOM 708 C CA . LYS A 1 93 ? -13.816 -1.837 3.847 1.00 94.12 93 LYS A CA 1
ATOM 709 C C . LYS A 1 93 ? -13.366 -3.184 3.300 1.00 94.12 93 LYS A C 1
ATOM 711 O O . LYS A 1 93 ? -14.023 -3.711 2.412 1.00 94.12 93 LYS A O 1
ATOM 716 N N . LEU A 1 94 ? -12.253 -3.730 3.788 1.00 92.31 94 LEU A N 1
ATOM 717 C CA . LEU A 1 94 ? -11.787 -5.050 3.360 1.00 92.31 94 LEU A CA 1
ATOM 718 C C . LEU A 1 94 ? -12.583 -6.191 4.000 1.00 92.31 94 LEU A C 1
ATOM 720 O O . LEU A 1 94 ? -12.701 -7.239 3.381 1.00 92.31 94 LEU A O 1
ATOM 724 N N . ALA A 1 95 ? -13.129 -5.997 5.202 1.00 89.25 95 ALA A N 1
ATOM 725 C CA . ALA A 1 95 ? -13.976 -6.986 5.869 1.00 89.25 95 ALA A CA 1
ATOM 726 C C . ALA A 1 95 ? -15.404 -7.053 5.295 1.00 89.25 95 ALA A C 1
ATOM 728 O O . ALA A 1 95 ? -16.060 -8.083 5.402 1.00 89.25 95 ALA A O 1
ATOM 729 N N . SER A 1 96 ? -15.886 -5.957 4.703 1.00 82.06 96 SER A N 1
ATOM 730 C 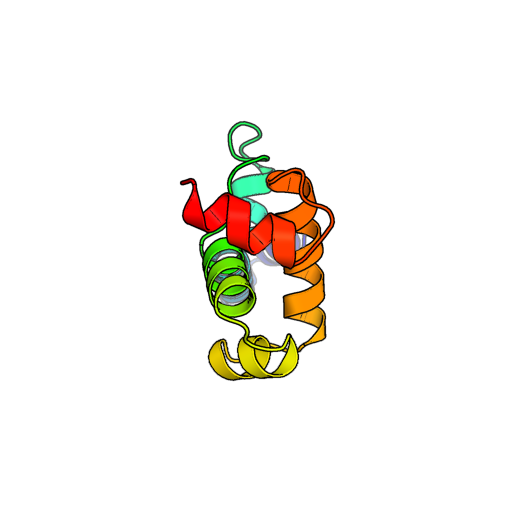CA . SER A 1 96 ? -17.214 -5.848 4.077 1.00 82.06 96 SER A CA 1
ATOM 731 C C . SER A 1 96 ? -17.235 -6.204 2.584 1.00 82.06 96 SER A C 1
ATOM 733 O O . SER A 1 96 ? -18.257 -6.0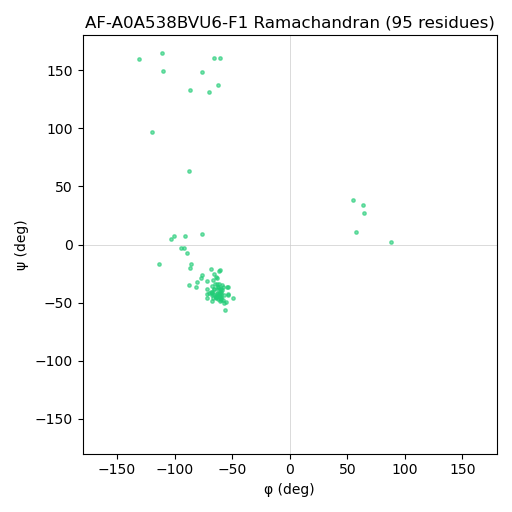11 1.923 1.00 82.06 96 SER A O 1
ATOM 735 N N . ARG A 1 97 ? -16.117 -6.704 2.051 1.00 64.00 97 ARG A N 1
ATOM 736 C CA . ARG A 1 97 ? -15.920 -7.051 0.642 1.00 64.00 97 ARG A CA 1
ATOM 737 C C . ARG A 1 97 ? -15.867 -8.560 0.452 1.00 64.00 97 ARG A C 1
ATOM 739 O O . ARG A 1 97 ? -16.376 -9.009 -0.596 1.00 64.00 97 ARG A O 1
#

Solvent-accessible surface area (backbone atoms only — not comparable to full-atom values): 5496 Å² total; per-residue (Å²): 105,72,43,61,54,25,58,76,67,69,36,60,75,56,25,52,50,41,46,52,54,38,57,77,63,49,54,59,67,41,72,75,35,74,89,48,68,61,55,76,48,74,67,40,45,53,52,50,51,39,44,46,73,69,40,52,61,60,54,44,10,61,78,67,77,47,51,46,68,56,45,54,54,43,47,56,52,46,28,63,47,70,75,37,92,46,69,65,51,46,30,52,56,62,74,77,105

Nearest PDB structures (foldseek):
  7dwm-assembly1_B  TM=7.203E-01  e=2.981E-03  Hapunavirus VP882
  1zn2-assembly1_A  TM=7.500E-01  e=6.169E-03  Pseudomonas fluorescens
  5xt2-assembly5_E  TM=6.054E-01  e=1.218E-03  Bradyrhizobium japonicum
  6cbq-assembly1_A  TM=7.124E-01  e=6.900E-03  Pseudomonas aeruginosa
  3szt-assembly1_B  TM=5.839E-01  e=1.277E-02  Pseudomonas aeruginosa

Sequence (97 aa):
AALEAFDRLGADPWSELARAELEATGETARRRDASTADTLTPQELQIAQLLAAGKTTREAAAALFLSPKTVEYHLRHVYRKLGVSSRAELAEKLASR

Secondary structure (DSSP, 8-state):
-HHHHHHHTT-HHHHHHHHHHHHHHTHHHHHH-GGGTTSPPHHHHHHHHHHHTT--HHHHHHHTT--HHHHHHHHHHHHHHHT--SHHHHHHHHHT-

Radius of gyration: 15.58 Å; Cα contacts (8 Å, |Δi|>4): 81; chains: 1; bounding box: 36×17×41 Å

pLDDT: mean 84.86, std 12.01, range [57.69, 98.0]